Protein AF-A0A954LAF2-F1 (afdb_monomer_lite)

Sequence (87 aa):
WQDQIHGAHSGHPVYNARGIGICLIGNFEQQPPTQKQLNSLKLLVKVLAKRHQIPGHRILGHASIKATACPGTYFPLKEVRSFTDQP

Radius of gyration: 13.14 Å; chains: 1; bounding box: 29×26×38 Å

pLDDT: mean 91.36, std 11.46, range [46.94, 98.5]

Secondary structure (DSSP, 8-state):
--SPPPP-SSSSHHHHHH----PPPS-TTTSPPPHHHHHHHHHHHHHHHHHHT--GGG---GGGTSSS-TT-TT--HHHHHGGGS--

Structure (mmCIF, N/CA/C/O backbone):
data_AF-A0A954LAF2-F1
#
_entry.id   AF-A0A954LAF2-F1
#
loop_
_atom_site.group_PDB
_atom_site.id
_atom_site.type_symbol
_atom_site.label_atom_id
_atom_site.label_alt_id
_atom_site.label_comp_id
_atom_site.label_asym_id
_atom_site.label_entity_id
_atom_site.label_seq_id
_atom_site.pdb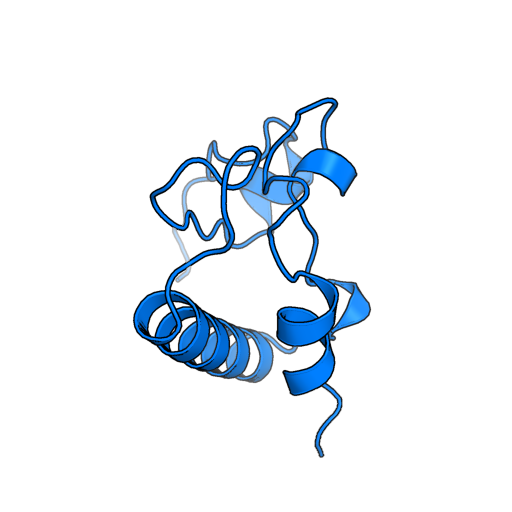x_PDB_ins_code
_atom_site.Cartn_x
_atom_site.Cartn_y
_atom_site.Cartn_z
_atom_site.occupancy
_atom_site.B_iso_or_equiv
_atom_site.auth_seq_id
_atom_site.auth_comp_id
_atom_site.auth_asym_id
_atom_site.auth_atom_id
_atom_site.pdbx_PDB_model_num
ATOM 1 N N . TRP A 1 1 ? -0.159 0.331 -20.585 1.00 55.16 1 TRP A N 1
ATOM 2 C CA . TRP A 1 1 ? 0.703 1.483 -20.282 1.00 55.16 1 TRP A CA 1
ATOM 3 C C . TRP A 1 1 ? 2.100 1.038 -20.670 1.00 55.16 1 TRP A C 1
ATOM 5 O O . TRP A 1 1 ? 2.615 0.158 -19.997 1.00 55.16 1 TRP A O 1
ATOM 15 N N . GLN A 1 2 ? 2.595 1.441 -21.844 1.00 58.88 2 GLN A N 1
ATOM 16 C CA . GLN A 1 2 ? 3.847 0.890 -22.392 1.00 58.88 2 GLN A CA 1
ATOM 17 C C . GLN A 1 2 ? 5.088 1.703 -21.980 1.00 58.88 2 GLN A C 1
ATOM 19 O O . GLN A 1 2 ? 6.161 1.125 -21.894 1.00 58.88 2 GLN A O 1
ATOM 24 N N . ASP A 1 3 ? 4.911 2.963 -21.563 1.00 74.19 3 ASP A N 1
ATOM 25 C CA . ASP A 1 3 ? 6.005 3.876 -21.179 1.00 74.19 3 ASP A CA 1
ATOM 26 C C . ASP A 1 3 ? 6.020 4.211 -19.676 1.00 74.19 3 ASP A C 1
ATOM 28 O O . ASP A 1 3 ? 6.294 5.337 -19.259 1.00 74.19 3 ASP A O 1
ATOM 32 N N . GLN A 1 4 ? 5.661 3.246 -18.825 1.00 71.25 4 GLN A N 1
ATOM 33 C CA . GLN A 1 4 ? 5.653 3.459 -17.378 1.00 71.25 4 GLN A CA 1
ATOM 34 C C . GLN A 1 4 ? 7.073 3.681 -16.840 1.00 71.25 4 GLN A C 1
ATOM 36 O O . GLN A 1 4 ? 7.896 2.768 -16.859 1.00 71.25 4 GLN A O 1
ATOM 41 N N . ILE A 1 5 ? 7.327 4.851 -16.253 1.00 81.75 5 ILE A N 1
ATOM 42 C CA . ILE A 1 5 ? 8.520 5.080 -15.428 1.00 81.75 5 ILE A CA 1
ATOM 43 C C . ILE A 1 5 ? 8.362 4.317 -14.102 1.00 81.75 5 ILE A C 1
ATOM 45 O O . ILE A 1 5 ? 7.259 4.210 -13.556 1.00 81.75 5 ILE A O 1
ATOM 49 N N . HIS A 1 6 ? 9.462 3.772 -13.575 1.00 88.88 6 HIS A N 1
ATOM 50 C CA . HIS A 1 6 ? 9.468 3.074 -12.288 1.00 88.88 6 HIS A CA 1
ATOM 51 C C . HIS A 1 6 ? 8.941 3.965 -11.152 1.00 88.88 6 HIS A C 1
ATOM 53 O O . HIS A 1 6 ? 9.286 5.142 -11.053 1.00 88.88 6 HIS A O 1
ATOM 59 N N . GLY A 1 7 ? 8.145 3.385 -10.253 1.00 91.94 7 GLY A N 1
ATOM 60 C CA . GLY A 1 7 ? 7.712 4.063 -9.035 1.00 91.94 7 GLY A CA 1
ATOM 61 C C . GLY A 1 7 ? 8.862 4.297 -8.046 1.00 91.94 7 GLY A C 1
ATOM 62 O O . GLY A 1 7 ? 9.967 3.787 -8.204 1.00 91.94 7 GLY A O 1
ATOM 63 N N . ALA A 1 8 ? 8.586 5.030 -6.966 1.00 94.06 8 ALA A N 1
ATOM 64 C CA . ALA A 1 8 ? 9.536 5.266 -5.868 1.00 94.06 8 ALA A CA 1
ATOM 65 C C . ALA A 1 8 ? 8.983 4.846 -4.489 1.00 94.06 8 ALA A C 1
ATOM 67 O O . ALA A 1 8 ? 9.512 5.227 -3.450 1.00 94.06 8 ALA A O 1
ATOM 68 N N . HIS A 1 9 ? 7.909 4.054 -4.463 1.00 93.12 9 HIS A N 1
ATOM 69 C CA . HIS A 1 9 ? 7.085 3.817 -3.272 1.00 93.12 9 HIS A CA 1
ATOM 70 C C . HIS A 1 9 ? 7.625 2.741 -2.320 1.00 93.12 9 HIS A C 1
ATOM 72 O O . HIS A 1 9 ? 7.335 2.775 -1.130 1.00 93.12 9 HIS A O 1
ATOM 78 N N . SER A 1 10 ? 8.382 1.761 -2.816 1.00 94.00 10 SER A N 1
ATOM 79 C CA . SER A 1 10 ? 8.792 0.605 -2.003 1.00 94.00 10 SER A CA 1
ATOM 80 C C . SER A 1 10 ? 10.200 0.735 -1.418 1.00 94.00 10 SER A C 1
ATOM 82 O O . SER A 1 10 ? 10.522 0.077 -0.431 1.00 94.00 10 SER A O 1
ATOM 84 N N . GLY A 1 11 ? 11.045 1.582 -2.013 1.00 92.25 11 GLY A N 1
ATOM 85 C CA . GLY A 1 11 ? 12.485 1.600 -1.739 1.00 92.25 11 GLY A CA 1
ATOM 86 C C . GLY A 1 11 ? 13.225 0.352 -2.238 1.00 92.25 11 GLY A C 1
ATOM 87 O O . GLY A 1 11 ? 14.382 0.166 -1.881 1.00 92.25 11 GLY A O 1
ATOM 88 N N . HIS A 1 12 ? 12.576 -0.491 -3.049 1.00 95.19 12 HIS A N 1
ATOM 89 C CA . HIS A 1 12 ? 13.152 -1.706 -3.613 1.00 95.19 12 HIS A CA 1
ATOM 90 C C . HIS A 1 12 ? 12.985 -1.710 -5.147 1.00 95.19 12 HIS A C 1
ATOM 92 O O . HIS A 1 12 ? 11.848 -1.671 -5.629 1.00 95.19 12 HIS A O 1
ATOM 98 N N . PRO A 1 13 ? 14.069 -1.819 -5.942 1.00 93.31 13 PRO A N 1
ATOM 99 C CA . PRO A 1 13 ? 14.017 -1.639 -7.398 1.00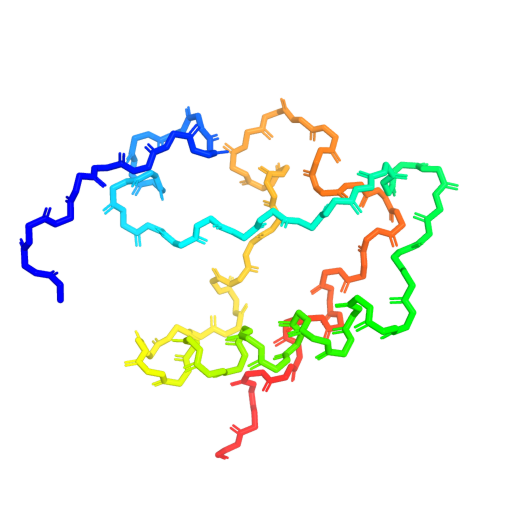 93.31 13 PRO A CA 1
ATOM 100 C C . PRO A 1 13 ? 12.977 -2.515 -8.108 1.00 93.31 13 PRO A C 1
ATOM 102 O O . PRO A 1 13 ? 12.188 -2.017 -8.904 1.00 93.31 13 PRO A O 1
ATOM 105 N N . VAL A 1 14 ? 12.906 -3.806 -7.763 1.00 93.75 14 VAL A N 1
ATOM 106 C CA . VAL A 1 14 ? 11.959 -4.748 -8.392 1.00 93.75 14 VAL A CA 1
ATOM 107 C C . VAL A 1 14 ? 10.495 -4.361 -8.150 1.00 93.75 14 VAL A C 1
ATOM 109 O O . VAL A 1 14 ? 9.697 -4.379 -9.083 1.00 93.75 14 VAL A O 1
ATOM 112 N N . TYR A 1 15 ? 10.131 -3.988 -6.920 1.00 94.50 15 TYR A N 1
ATOM 113 C CA . TYR A 1 15 ? 8.752 -3.625 -6.580 1.00 94.50 15 TYR A CA 1
ATOM 114 C C . TYR A 1 15 ? 8.373 -2.241 -7.106 1.00 94.50 15 TYR A C 1
ATOM 116 O O . TYR A 1 15 ? 7.214 -2.016 -7.428 1.00 94.50 15 TYR A O 1
ATOM 124 N N . ASN A 1 16 ? 9.341 -1.338 -7.246 1.00 94.19 16 ASN A N 1
ATOM 125 C CA . ASN A 1 16 ? 9.160 -0.056 -7.923 1.00 94.19 16 ASN A CA 1
ATOM 126 C C . ASN A 1 16 ? 8.955 -0.215 -9.440 1.00 94.19 16 ASN A C 1
ATOM 128 O O . ASN A 1 16 ? 8.171 0.519 -10.035 1.00 94.19 16 ASN A O 1
ATOM 132 N N . ALA A 1 17 ? 9.651 -1.167 -10.065 1.00 91.94 17 ALA A N 1
ATOM 133 C CA . ALA A 1 17 ? 9.566 -1.405 -11.502 1.00 91.94 17 ALA A CA 1
ATOM 134 C C . ALA A 1 17 ? 8.339 -2.230 -11.917 1.00 91.94 17 ALA A C 1
ATOM 136 O O . ALA A 1 17 ? 7.827 -2.060 -13.018 1.00 91.94 17 ALA A O 1
ATOM 137 N N . ARG A 1 18 ? 7.886 -3.155 -11.059 1.00 91.31 18 ARG A N 1
ATOM 138 C CA . ARG A 1 18 ? 6.860 -4.159 -11.407 1.00 91.31 18 ARG A CA 1
ATOM 139 C C . ARG A 1 18 ? 5.623 -4.143 -10.509 1.00 91.31 18 ARG A C 1
ATOM 141 O O . ARG A 1 18 ? 4.711 -4.935 -10.727 1.00 91.31 18 ARG A O 1
ATOM 148 N N . GLY A 1 19 ? 5.610 -3.320 -9.466 1.00 93.12 19 GLY A N 1
ATOM 149 C CA . GLY A 1 19 ? 4.515 -3.238 -8.504 1.00 93.12 19 GLY A CA 1
ATOM 150 C C . GLY A 1 19 ? 3.613 -2.032 -8.739 1.00 93.12 19 GLY A C 1
ATOM 151 O O . GLY A 1 19 ? 3.989 -1.060 -9.387 1.00 93.12 19 GLY A O 1
ATOM 152 N N . ILE A 1 20 ? 2.419 -2.095 -8.154 1.00 95.25 20 ILE A N 1
ATOM 153 C CA . ILE A 1 20 ? 1.523 -0.947 -8.030 1.00 95.25 20 ILE A CA 1
ATOM 154 C C . ILE A 1 20 ? 1.571 -0.492 -6.571 1.00 95.25 20 ILE A C 1
ATOM 156 O O . ILE A 1 20 ? 1.158 -1.227 -5.674 1.00 95.25 20 ILE A O 1
ATOM 160 N N . GLY A 1 21 ? 2.085 0.712 -6.327 1.00 95.94 21 GLY A N 1
ATOM 161 C CA . GLY A 1 21 ? 2.051 1.342 -5.009 1.00 95.94 21 GLY A CA 1
ATOM 162 C C . GLY A 1 21 ? 0.717 2.040 -4.764 1.00 95.94 21 GLY A C 1
ATOM 163 O O . GLY A 1 21 ? 0.382 2.985 -5.473 1.00 95.94 21 GLY A O 1
ATOM 164 N N . ILE A 1 22 ? -0.026 1.610 -3.742 1.00 97.31 22 ILE A N 1
ATOM 165 C CA . ILE A 1 22 ? -1.239 2.296 -3.278 1.00 97.31 22 ILE A CA 1
ATOM 166 C C . ILE A 1 22 ? -0.941 2.905 -1.910 1.00 97.31 22 ILE A C 1
ATOM 168 O O . ILE A 1 22 ? -0.672 2.181 -0.954 1.00 97.31 22 ILE A O 1
ATOM 172 N N . CYS A 1 23 ? -0.991 4.233 -1.818 1.00 96.94 23 CYS A N 1
ATOM 173 C CA . CYS A 1 23 ? -0.855 4.953 -0.556 1.00 96.94 23 CYS A CA 1
ATOM 174 C C . CYS A 1 23 ? -2.244 5.316 -0.027 1.00 96.94 23 CYS A C 1
ATOM 176 O O . CYS A 1 23 ? -3.012 5.995 -0.711 1.00 96.94 23 CYS A O 1
ATOM 178 N N . LEU A 1 24 ? -2.561 4.871 1.187 1.00 97.75 24 LEU A N 1
ATOM 179 C CA . LEU A 1 24 ? -3.763 5.290 1.894 1.00 97.75 24 LEU A CA 1
ATOM 180 C C . LEU A 1 24 ? -3.368 6.332 2.942 1.00 97.75 24 LEU A C 1
ATOM 182 O O . LEU A 1 24 ? -2.575 6.042 3.831 1.00 97.75 24 LEU A O 1
ATOM 186 N N . ILE A 1 25 ? -3.895 7.549 2.817 1.00 98.00 25 ILE A N 1
ATOM 187 C CA . ILE A 1 25 ? -3.490 8.673 3.668 1.00 98.00 25 ILE A CA 1
ATOM 188 C C . ILE A 1 25 ? -3.981 8.471 5.107 1.00 98.00 25 ILE A C 1
ATOM 190 O O . ILE A 1 25 ? -5.183 8.33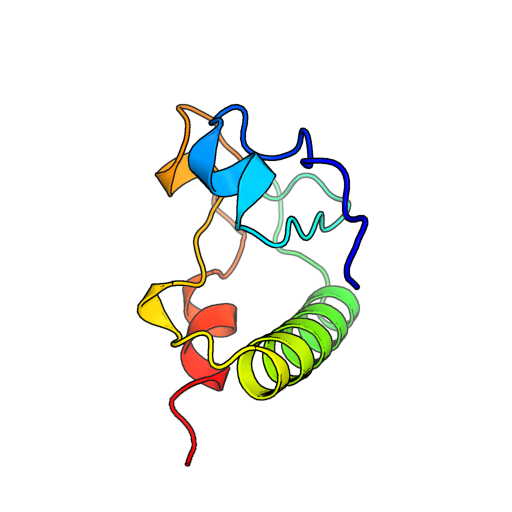7 5.350 1.00 98.00 25 ILE A O 1
ATOM 194 N N . GLY A 1 26 ? -3.043 8.479 6.052 1.00 97.62 26 GLY A N 1
ATOM 195 C CA . GLY A 1 26 ? -3.288 8.339 7.485 1.00 97.62 26 GLY A CA 1
ATOM 196 C C . GLY A 1 26 ? -2.070 7.769 8.215 1.00 97.62 26 GLY A C 1
ATOM 197 O O . GLY A 1 26 ? -1.116 7.320 7.583 1.00 97.62 26 GLY A O 1
ATOM 198 N N . ASN A 1 27 ? -2.111 7.786 9.549 1.00 98.19 27 ASN A N 1
ATOM 199 C CA . ASN A 1 27 ? -1.149 7.074 10.387 1.00 98.19 27 ASN A CA 1
ATOM 200 C C . ASN A 1 27 ? -1.826 5.866 11.043 1.00 98.19 27 ASN A C 1
ATOM 202 O O . ASN A 1 27 ? -2.459 5.993 12.093 1.00 98.19 27 ASN A O 1
ATOM 206 N N . PHE A 1 28 ? -1.679 4.692 10.428 1.00 98.50 28 PHE A N 1
ATOM 207 C CA . PHE A 1 28 ? -2.314 3.472 10.926 1.00 98.50 28 PHE A CA 1
ATOM 208 C C . PHE A 1 28 ? -1.478 2.709 11.960 1.00 98.50 28 PHE A C 1
ATOM 210 O O . PHE A 1 28 ? -1.809 1.582 12.314 1.00 98.50 28 PHE A O 1
ATOM 217 N N . GLU A 1 29 ? -0.419 3.326 12.490 1.00 98.31 29 GLU A N 1
ATOM 218 C CA . GLU A 1 29 ? 0.181 2.899 13.761 1.00 98.31 29 GLU A CA 1
ATOM 219 C C . GLU A 1 29 ? -0.660 3.343 14.965 1.00 98.31 29 GLU A C 1
ATOM 221 O O . GLU A 1 29 ? -0.509 2.787 16.045 1.00 98.31 29 GLU A O 1
ATOM 226 N N . GLN A 1 30 ? -1.553 4.326 14.796 1.00 98.12 30 GLN A N 1
ATOM 227 C CA . GLN A 1 30 ? -2.345 4.893 15.897 1.00 98.12 30 GLN A CA 1
ATOM 228 C C . GLN A 1 30 ? -3.824 4.496 15.851 1.00 98.12 30 GLN A C 1
ATOM 230 O O . GLN A 1 30 ? -4.462 4.392 16.893 1.00 98.12 30 GLN A O 1
ATOM 235 N N . GLN A 1 31 ? -4.384 4.296 14.655 1.00 97.88 31 GLN A N 1
ATOM 236 C CA . GLN A 1 31 ? -5.809 4.012 14.467 1.00 97.88 31 GLN 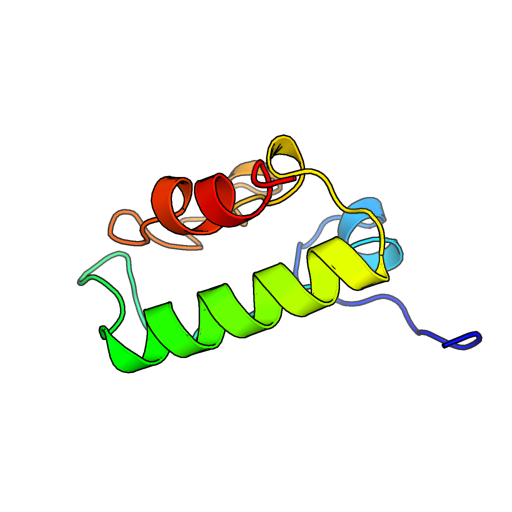A CA 1
ATOM 237 C C . GLN A 1 31 ? -6.062 3.264 13.152 1.00 97.88 31 GLN A C 1
ATOM 239 O O . GLN A 1 31 ? -5.279 3.412 12.215 1.00 97.88 31 GLN A O 1
ATOM 244 N N . PRO A 1 32 ? -7.149 2.487 13.020 1.00 98.19 32 PRO A N 1
ATOM 245 C CA . PRO A 1 32 ? -7.490 1.861 11.747 1.00 98.19 32 PRO A CA 1
ATOM 246 C C . PRO A 1 32 ? -7.920 2.903 10.695 1.00 98.19 32 PRO A C 1
ATOM 248 O O . PRO A 1 32 ? -8.356 4.005 11.048 1.00 98.19 32 PRO A O 1
ATOM 251 N N . PRO A 1 33 ? -7.854 2.576 9.390 1.00 98.12 33 PRO A N 1
ATOM 252 C CA . PRO A 1 33 ? -8.445 3.424 8.362 1.00 98.12 33 PRO A CA 1
ATOM 253 C C . PRO A 1 33 ? -9.967 3.516 8.519 1.00 98.12 33 PRO A C 1
ATOM 255 O O . PRO A 1 33 ? -10.616 2.598 9.019 1.00 98.12 33 PRO A O 1
ATOM 258 N N . THR A 1 34 ? -10.564 4.606 8.035 1.00 98.25 34 THR A N 1
ATOM 259 C CA . THR A 1 34 ? -12.029 4.744 8.054 1.00 98.25 34 THR A CA 1
ATOM 260 C C . THR A 1 34 ? -12.696 3.680 7.178 1.00 98.25 34 THR A C 1
ATOM 262 O O . THR A 1 34 ? -12.140 3.242 6.168 1.00 98.25 34 THR A O 1
ATOM 265 N N . GLN A 1 35 ? -13.948 3.326 7.483 1.00 97.38 35 GLN A N 1
ATOM 266 C CA . GLN A 1 35 ? -14.688 2.356 6.667 1.00 97.38 35 GLN A CA 1
ATOM 267 C C . GLN A 1 35 ? -14.805 2.790 5.196 1.00 97.38 35 GLN A C 1
ATOM 269 O O . GLN A 1 35 ? -14.706 1.965 4.289 1.00 97.38 35 GLN A O 1
ATOM 274 N N . LYS A 1 36 ? -14.966 4.096 4.940 1.00 98.19 36 LYS A N 1
ATOM 275 C CA . LYS A 1 36 ? -15.009 4.650 3.578 1.00 98.19 36 LYS A CA 1
ATOM 276 C C . LYS A 1 36 ? -13.681 4.439 2.845 1.00 98.19 36 LYS A C 1
ATOM 278 O O . LYS A 1 36 ? -13.689 3.999 1.699 1.00 98.19 36 LYS A O 1
ATOM 283 N N . GLN A 1 37 ? -12.552 4.691 3.511 1.00 98.12 37 GLN A N 1
ATOM 284 C CA . GLN A 1 37 ? -11.219 4.422 2.965 1.00 98.12 37 GLN A CA 1
ATOM 285 C C . GLN A 1 37 ? -11.018 2.935 2.655 1.00 98.12 37 GLN A C 1
ATOM 287 O O . GLN A 1 37 ? -10.567 2.604 1.560 1.00 98.12 37 GLN A O 1
ATOM 292 N N . LEU A 1 38 ? -11.392 2.044 3.580 1.00 96.88 38 LEU A N 1
ATOM 293 C CA . LEU A 1 38 ? -11.282 0.597 3.378 1.00 96.88 38 LEU A CA 1
ATOM 294 C C . LEU A 1 38 ? -12.134 0.112 2.205 1.00 96.88 38 LEU A C 1
ATOM 296 O O . LEU A 1 38 ? -11.650 -0.660 1.381 1.00 96.88 38 LEU A O 1
ATOM 300 N N . ASN A 1 39 ? -13.374 0.586 2.084 1.00 95.94 39 ASN A N 1
ATOM 301 C CA . ASN A 1 39 ? -14.260 0.196 0.988 1.00 95.94 39 ASN A CA 1
ATOM 302 C C . ASN A 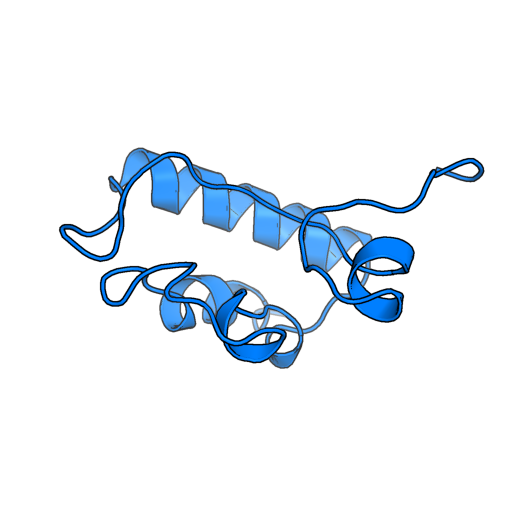1 39 ? -13.702 0.636 -0.375 1.00 95.94 39 ASN A C 1
ATOM 304 O O . ASN A 1 39 ? -13.637 -0.175 -1.302 1.00 95.94 39 ASN A O 1
ATOM 308 N N . SER A 1 40 ? -13.233 1.884 -0.484 1.00 97.38 40 SER A N 1
ATOM 309 C CA . SER A 1 40 ? -12.596 2.392 -1.705 1.00 97.38 40 SER A CA 1
ATOM 310 C C . SER A 1 40 ? -11.314 1.631 -2.043 1.00 97.38 40 SER A C 1
ATOM 312 O O . SER A 1 40 ? -11.098 1.266 -3.199 1.00 97.38 40 SER A O 1
ATOM 314 N N . LEU A 1 41 ? -10.484 1.340 -1.036 1.00 97.06 41 LEU A N 1
ATOM 315 C CA . LEU A 1 41 ? -9.256 0.573 -1.215 1.00 97.06 41 LEU A CA 1
ATOM 316 C C . LEU A 1 41 ? -9.549 -0.837 -1.735 1.00 97.06 41 LEU A C 1
ATOM 318 O O . LEU A 1 41 ? -8.937 -1.260 -2.711 1.00 97.06 41 LEU A O 1
ATOM 322 N N . LYS A 1 42 ? -10.494 -1.559 -1.123 1.00 95.44 42 LYS A N 1
ATOM 323 C CA . LYS A 1 42 ? -10.867 -2.915 -1.551 1.00 95.44 42 LYS A CA 1
ATOM 324 C C . LYS A 1 42 ? -11.377 -2.943 -2.986 1.00 95.44 42 LYS A C 1
ATOM 326 O O . LYS A 1 42 ? -10.989 -3.825 -3.747 1.00 95.44 42 LYS A O 1
ATOM 331 N N . LEU A 1 43 ? -12.214 -1.975 -3.370 1.00 95.50 43 LEU A N 1
ATOM 332 C CA . LEU A 1 43 ? -12.706 -1.867 -4.742 1.00 95.50 43 LEU A CA 1
ATOM 333 C C . LEU A 1 43 ? -11.551 -1.649 -5.728 1.00 95.50 43 LEU A C 1
ATOM 335 O O . LEU A 1 43 ? -11.461 -2.362 -6.728 1.00 95.50 43 LEU A O 1
ATOM 339 N N . LEU A 1 44 ? -10.643 -0.716 -5.424 1.00 96.62 44 LEU A N 1
ATOM 340 C CA . LEU A 1 44 ? -9.473 -0.444 -6.258 1.00 96.62 44 LEU A CA 1
ATOM 341 C C . LEU A 1 44 ? -8.577 -1.682 -6.390 1.00 96.62 44 LEU A C 1
ATOM 343 O O . LEU A 1 44 ? -8.238 -2.080 -7.503 1.00 96.62 44 LEU A O 1
ATOM 347 N N . VAL A 1 45 ? -8.237 -2.318 -5.267 1.00 95.88 45 VAL A N 1
ATOM 348 C CA . VAL A 1 45 ? -7.414 -3.534 -5.236 1.00 95.88 45 VAL A CA 1
ATOM 349 C C . VAL A 1 45 ? -8.066 -4.645 -6.053 1.00 95.88 45 VAL A C 1
ATOM 351 O O . VAL A 1 45 ? -7.386 -5.243 -6.880 1.00 95.88 45 VAL A O 1
ATOM 354 N N . LYS A 1 46 ? -9.378 -4.873 -5.910 1.00 93.94 46 LYS A N 1
ATOM 355 C CA . LYS A 1 46 ? -10.119 -5.873 -6.696 1.00 93.94 46 LYS A CA 1
ATOM 356 C C . LYS A 1 46 ? -10.024 -5.605 -8.200 1.00 93.94 46 LYS A C 1
ATOM 358 O O . LYS A 1 46 ? -9.743 -6.521 -8.970 1.00 93.94 46 LYS A O 1
ATOM 363 N N . VAL A 1 47 ? -10.246 -4.360 -8.625 1.00 94.75 47 VAL A N 1
ATOM 364 C CA . VAL A 1 47 ? -10.194 -3.977 -10.046 1.00 94.75 47 VAL A CA 1
ATOM 365 C C . VAL A 1 47 ? -8.791 -4.178 -10.618 1.00 94.75 47 VAL A C 1
ATOM 367 O O . VAL A 1 47 ? -8.648 -4.774 -11.687 1.00 94.75 47 VAL A O 1
ATOM 370 N N . LEU A 1 48 ? -7.752 -3.725 -9.912 1.00 94.81 48 LEU A N 1
ATOM 371 C CA . LEU A 1 48 ? -6.367 -3.847 -10.370 1.00 94.81 48 LEU A CA 1
ATOM 372 C C . LEU A 1 48 ? -5.881 -5.297 -10.352 1.00 94.81 48 LEU A C 1
ATOM 374 O O . LEU A 1 48 ? -5.258 -5.735 -11.318 1.00 94.81 48 LEU A O 1
ATOM 378 N N . ALA A 1 49 ? -6.210 -6.053 -9.304 1.00 93.81 49 ALA A N 1
ATOM 379 C CA . ALA A 1 49 ? -5.865 -7.464 -9.198 1.00 93.81 49 ALA A CA 1
ATOM 380 C C . ALA A 1 49 ? -6.482 -8.273 -10.339 1.00 93.81 49 ALA A C 1
ATOM 382 O O . ALA A 1 49 ? -5.765 -9.010 -11.010 1.00 93.81 49 ALA A O 1
ATOM 383 N N . LYS A 1 50 ? -7.771 -8.062 -10.640 1.00 93.38 50 LYS A N 1
ATOM 384 C CA . LYS A 1 50 ? -8.435 -8.702 -11.784 1.00 93.38 50 LYS A CA 1
ATOM 385 C C . LYS A 1 50 ? -7.802 -8.291 -13.114 1.00 93.38 50 LYS A C 1
ATOM 387 O O . LYS A 1 50 ? -7.515 -9.146 -13.946 1.00 93.38 50 LYS A O 1
ATOM 392 N N . ARG A 1 51 ? -7.558 -6.992 -13.321 1.00 94.06 51 ARG A N 1
ATOM 393 C CA . ARG A 1 51 ? -6.997 -6.463 -14.576 1.00 94.06 51 ARG A CA 1
ATOM 394 C C . ARG A 1 51 ? -5.591 -6.991 -14.869 1.00 94.06 51 ARG A C 1
ATOM 396 O O . ARG A 1 51 ? -5.262 -7.210 -16.030 1.00 94.06 51 ARG A O 1
ATOM 403 N N . HIS A 1 52 ? -4.776 -7.159 -13.832 1.00 93.25 52 HIS A N 1
ATOM 404 C CA . HIS A 1 52 ? -3.365 -7.530 -13.947 1.00 93.25 52 HIS A CA 1
ATOM 405 C C . HIS A 1 52 ? -3.065 -8.958 -13.476 1.00 93.25 52 HIS A C 1
ATOM 407 O O . HIS A 1 52 ? -1.896 -9.321 -13.388 1.00 93.25 52 HIS A O 1
ATOM 413 N N . GLN A 1 53 ? -4.100 -9.756 -13.186 1.00 93.19 53 GLN A N 1
ATOM 414 C CA . GLN A 1 53 ? -3.991 -11.152 -12.741 1.00 93.19 53 GLN A CA 1
ATOM 415 C C . GLN A 1 53 ? -3.071 -11.305 -11.515 1.00 93.19 53 GLN A C 1
ATOM 417 O O . GLN A 1 53 ? -2.215 -12.186 -11.451 1.00 93.19 53 GLN A O 1
ATOM 422 N N . ILE A 1 54 ? -3.223 -10.407 -10.538 1.00 92.75 54 ILE A N 1
ATOM 423 C CA . ILE A 1 54 ? -2.419 -10.402 -9.311 1.00 92.75 54 ILE A CA 1
ATOM 424 C C . ILE A 1 54 ? -3.138 -11.262 -8.261 1.00 92.75 54 ILE A C 1
ATOM 426 O O . ILE A 1 54 ? -4.213 -10.866 -7.810 1.00 92.75 54 ILE A O 1
ATOM 430 N N . PRO A 1 55 ? -2.571 -12.405 -7.834 1.00 91.38 55 PRO A N 1
ATOM 431 C CA . PRO A 1 55 ? -3.181 -13.243 -6.806 1.00 91.38 55 PRO A CA 1
ATOM 432 C C . PRO A 1 55 ? -3.055 -12.607 -5.414 1.00 91.38 55 PRO A C 1
ATOM 434 O O . PRO A 1 55 ? -2.120 -11.843 -5.149 1.00 91.38 55 PRO A O 1
ATOM 437 N N . GLY A 1 56 ? -3.943 -12.972 -4.486 1.00 90.44 56 GLY A N 1
ATOM 438 C CA . GLY A 1 56 ? -4.033 -12.339 -3.164 1.00 90.44 56 GLY A CA 1
ATOM 439 C C . GLY A 1 56 ? -2.765 -12.385 -2.325 1.00 90.44 56 GLY A C 1
ATOM 440 O O . GLY A 1 56 ? -2.416 -11.406 -1.663 1.00 90.44 56 GLY A O 1
ATOM 441 N N . HIS A 1 57 ? -1.999 -13.473 -2.418 1.00 91.88 57 HIS A N 1
ATOM 442 C CA . HIS A 1 57 ? -0.718 -13.604 -1.719 1.00 91.88 57 HIS A CA 1
ATOM 443 C C . HIS A 1 57 ? 0.350 -12.601 -2.203 1.00 91.88 57 HIS A C 1
ATOM 445 O O . HIS A 1 57 ? 1.331 -12.372 -1.496 1.00 91.88 57 HIS A O 1
ATOM 451 N N . ARG A 1 58 ? 0.165 -11.970 -3.375 1.00 94.56 58 ARG A N 1
ATOM 452 C CA . ARG A 1 58 ? 1.034 -10.900 -3.900 1.00 94.56 58 ARG A CA 1
ATOM 453 C C . ARG A 1 58 ? 0.568 -9.489 -3.537 1.00 94.56 58 ARG A C 1
ATOM 455 O O . ARG A 1 58 ? 1.239 -8.527 -3.905 1.00 94.56 58 ARG A O 1
ATOM 462 N N . ILE A 1 59 ? -0.521 -9.343 -2.783 1.00 95.69 59 ILE A N 1
ATOM 463 C CA . ILE A 1 59 ? -0.889 -8.075 -2.145 1.00 95.69 59 ILE A CA 1
ATOM 464 C C . ILE A 1 59 ? -0.075 -7.965 -0.856 1.00 95.69 59 ILE A C 1
ATOM 466 O O . ILE A 1 59 ? -0.302 -8.694 0.109 1.00 95.69 59 ILE A O 1
ATOM 470 N N . LEU A 1 60 ? 0.914 -7.079 -0.829 1.00 96.44 60 LEU A N 1
ATOM 471 C CA . LEU A 1 60 ? 1.881 -6.973 0.265 1.00 96.44 60 LEU A CA 1
ATOM 472 C C . LEU A 1 60 ? 1.712 -5.657 1.029 1.00 96.44 60 LEU A C 1
ATOM 474 O O . LEU A 1 60 ? 1.383 -4.631 0.441 1.00 96.44 60 LEU A O 1
ATOM 478 N N . GLY A 1 61 ? 1.979 -5.688 2.335 1.00 97.06 61 GLY A N 1
ATOM 479 C CA . GLY A 1 61 ? 2.237 -4.470 3.103 1.00 97.06 61 GLY A CA 1
ATOM 480 C C . GLY A 1 61 ? 3.670 -3.995 2.859 1.00 97.06 61 GLY A C 1
ATOM 481 O O . GLY A 1 61 ? 4.547 -4.807 2.559 1.00 97.06 61 GLY A O 1
ATOM 482 N N . HIS A 1 62 ? 3.936 -2.695 3.002 1.00 97.44 62 HIS A N 1
ATOM 483 C CA . HIS A 1 62 ? 5.272 -2.138 2.744 1.00 97.44 62 HIS A CA 1
ATOM 484 C C . HIS A 1 62 ? 6.350 -2.739 3.666 1.00 97.44 62 HIS A C 1
ATOM 486 O O . HIS A 1 62 ? 7.447 -3.043 3.196 1.00 97.44 62 HIS A O 1
ATOM 492 N N . ALA A 1 63 ? 6.004 -3.038 4.920 1.00 96.81 63 ALA A N 1
ATOM 493 C CA . ALA A 1 63 ? 6.853 -3.724 5.896 1.00 96.81 63 ALA A CA 1
ATOM 494 C C . ALA A 1 63 ? 7.333 -5.115 5.440 1.00 96.81 63 ALA A C 1
ATOM 496 O O . ALA A 1 63 ? 8.350 -5.605 5.916 1.00 96.81 63 ALA A O 1
ATOM 497 N N . SER A 1 64 ? 6.636 -5.763 4.497 1.00 96.06 64 SER A N 1
ATOM 498 C CA . SER A 1 64 ? 7.081 -7.039 3.913 1.00 96.06 64 SER A CA 1
ATOM 499 C C . SER A 1 64 ? 8.201 -6.874 2.876 1.00 96.06 64 SER A C 1
ATOM 501 O O . SER A 1 64 ? 8.759 -7.870 2.428 1.00 96.06 64 SER A O 1
ATOM 503 N N . ILE A 1 65 ? 8.502 -5.641 2.457 1.00 95.25 65 ILE A N 1
ATOM 504 C CA . ILE A 1 65 ? 9.490 -5.320 1.412 1.00 95.25 65 ILE A CA 1
ATOM 505 C C . ILE A 1 65 ? 10.684 -4.555 1.994 1.00 95.25 65 ILE A C 1
ATOM 507 O O . ILE A 1 65 ? 11.813 -4.722 1.536 1.00 95.25 65 ILE A O 1
ATOM 511 N N . LYS A 1 66 ? 10.440 -3.692 2.983 1.00 93.88 66 LYS A N 1
ATOM 512 C CA . LYS A 1 66 ? 11.437 -2.812 3.598 1.00 93.88 66 LYS A CA 1
ATOM 513 C C . LYS A 1 66 ? 11.229 -2.781 5.109 1.00 93.88 66 LYS A C 1
ATOM 515 O O . LYS A 1 66 ? 10.099 -2.875 5.570 1.00 93.88 66 LYS A O 1
ATOM 520 N N . ALA A 1 67 ? 12.299 -2.563 5.873 1.00 96.12 67 ALA A N 1
ATOM 521 C CA . ALA A 1 67 ? 12.193 -2.233 7.292 1.00 96.12 67 ALA A CA 1
ATOM 522 C C . ALA A 1 67 ? 11.489 -0.870 7.467 1.00 96.12 67 ALA A C 1
ATOM 524 O O . ALA A 1 67 ? 12.091 0.190 7.284 1.00 96.12 67 ALA A O 1
ATOM 525 N N . THR A 1 68 ? 10.185 -0.901 7.735 1.00 96.75 68 THR A N 1
ATOM 526 C CA . THR A 1 68 ? 9.328 0.271 7.953 1.00 96.75 68 THR A CA 1
ATOM 527 C C . THR A 1 68 ? 8.090 -0.128 8.755 1.00 96.75 68 THR A C 1
ATOM 529 O O . THR A 1 68 ? 7.669 -1.280 8.700 1.00 96.75 68 THR A O 1
ATOM 532 N N . ALA A 1 69 ? 7.488 0.830 9.462 1.00 96.94 69 ALA A N 1
ATOM 533 C CA . ALA A 1 69 ? 6.201 0.653 10.134 1.00 96.94 69 ALA A CA 1
ATOM 534 C C . ALA A 1 69 ? 5.009 0.611 9.153 1.00 96.94 69 ALA A C 1
ATOM 536 O O . ALA A 1 69 ? 3.949 0.088 9.475 1.00 96.94 69 ALA A O 1
ATOM 537 N N . CYS A 1 70 ? 5.161 1.143 7.935 1.00 97.06 70 CYS A N 1
ATOM 538 C CA . CYS A 1 70 ? 4.103 1.158 6.920 1.00 97.06 70 CYS A CA 1
ATOM 539 C C . CYS A 1 70 ? 3.675 -0.279 6.536 1.00 97.06 70 CYS A C 1
ATOM 541 O O . CYS A 1 70 ? 4.539 -1.112 6.269 1.00 97.06 70 CYS A O 1
ATOM 543 N N . PRO A 1 71 ? 2.371 -0.610 6.435 1.00 97.62 71 PRO A N 1
ATOM 544 C CA . PRO A 1 71 ? 1.222 0.296 6.393 1.00 97.62 71 PRO A CA 1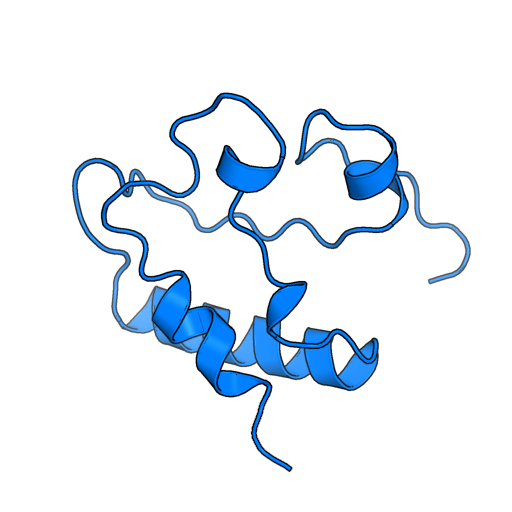
ATOM 545 C C . PRO A 1 71 ? 0.616 0.633 7.758 1.00 97.62 71 PRO A C 1
ATOM 547 O O . PRO A 1 71 ? -0.400 1.309 7.788 1.00 97.62 71 PRO A O 1
ATOM 550 N N . GLY A 1 72 ? 1.214 0.195 8.859 1.00 98.06 72 GLY A N 1
ATOM 551 C CA . GLY A 1 72 ? 0.716 0.407 10.208 1.00 98.06 72 GLY A CA 1
ATOM 552 C C . GLY A 1 72 ? 0.071 -0.843 10.811 1.00 98.06 72 GLY A C 1
ATOM 553 O O . GLY A 1 72 ? -0.529 -1.661 10.114 1.00 98.06 72 GLY A O 1
ATOM 554 N N . THR A 1 73 ? 0.178 -0.979 12.123 1.00 97.50 73 THR A N 1
ATOM 555 C CA . THR A 1 73 ? -0.251 -2.124 12.931 1.00 97.50 73 THR A CA 1
ATOM 556 C C . THR A 1 73 ? -1.771 -2.282 12.930 1.00 97.50 73 THR A C 1
ATOM 558 O O . THR A 1 73 ? -2.274 -3.404 12.936 1.00 97.50 73 THR A O 1
ATOM 561 N N . TYR A 1 74 ? -2.514 -1.175 12.840 1.00 98.00 74 TYR A N 1
ATOM 562 C CA . TYR A 1 74 ? -3.975 -1.173 12.727 1.00 98.00 74 TYR A CA 1
ATOM 563 C C . TYR A 1 74 ? -4.471 -1.279 11.278 1.00 98.00 74 TYR A C 1
ATOM 565 O O . TYR A 1 74 ? -5.679 -1.240 11.036 1.00 98.00 74 TYR A O 1
ATOM 573 N N . PHE A 1 75 ? -3.578 -1.410 10.292 1.00 98.19 75 PHE A N 1
ATOM 574 C CA . PHE A 1 75 ? -3.984 -1.592 8.904 1.00 98.19 75 PHE A CA 1
ATOM 575 C C . PHE A 1 75 ? -4.431 -3.045 8.646 1.00 98.19 75 PHE A C 1
ATOM 577 O O . PHE A 1 75 ? -3.636 -3.980 8.798 1.00 98.19 75 PHE A O 1
ATOM 584 N N . PRO A 1 76 ? -5.671 -3.283 8.181 1.00 96.50 76 PRO A N 1
ATOM 585 C CA . PRO A 1 76 ? -6.226 -4.630 8.073 1.00 96.50 76 PRO A CA 1
ATOM 586 C C . PRO A 1 76 ? -5.799 -5.336 6.771 1.00 96.50 76 PRO A C 1
ATOM 588 O O . PRO A 1 76 ? -6.617 -5.674 5.916 1.00 96.50 76 PRO A O 1
ATOM 591 N N . LEU A 1 77 ? -4.499 -5.608 6.599 1.00 95.69 77 LEU A N 1
ATOM 592 C CA . LEU A 1 77 ? -3.955 -6.191 5.359 1.00 95.69 77 LEU A CA 1
ATOM 593 C C . LEU A 1 77 ? -4.604 -7.536 4.988 1.00 95.69 77 LEU A C 1
ATOM 595 O O . LEU A 1 77 ? -4.831 -7.810 3.811 1.00 95.69 77 LEU A O 1
ATOM 599 N N . LYS A 1 78 ? -4.924 -8.373 5.982 1.00 92.75 78 LYS A N 1
ATOM 600 C CA . LYS A 1 78 ? -5.601 -9.663 5.759 1.00 92.75 78 LYS A CA 1
ATOM 601 C C . LYS A 1 78 ? -6.981 -9.483 5.117 1.00 92.75 78 LYS A C 1
ATOM 603 O O . LYS A 1 78 ? -7.325 -10.229 4.208 1.00 92.75 78 LYS A O 1
ATOM 608 N N . GLU A 1 79 ? -7.728 -8.471 5.549 1.00 92.12 79 GLU A N 1
ATOM 609 C CA . GLU A 1 79 ? -9.059 -8.145 5.025 1.00 92.12 79 GLU A CA 1
ATOM 610 C C . GLU A 1 79 ? -8.997 -7.611 3.589 1.00 92.12 79 GLU A C 1
ATOM 612 O O . GLU A 1 79 ? -9.897 -7.848 2.789 1.00 92.12 79 GLU A O 1
ATOM 617 N N . VAL A 1 80 ? -7.923 -6.899 3.239 1.00 92.00 80 VAL A N 1
ATOM 618 C CA . VAL A 1 80 ? -7.694 -6.430 1.864 1.00 92.00 80 VAL A CA 1
ATOM 619 C C . VAL A 1 80 ? -7.311 -7.595 0.939 1.00 92.00 80 VAL A C 1
ATOM 621 O O . VAL A 1 80 ? -7.725 -7.614 -0.219 1.00 92.00 80 VAL A O 1
ATOM 624 N N . ARG A 1 81 ? -6.558 -8.585 1.440 1.00 89.69 81 ARG A N 1
ATOM 625 C CA . ARG A 1 81 ? -6.117 -9.772 0.677 1.00 89.69 81 ARG A CA 1
ATOM 626 C C . ARG A 1 81 ? -7.257 -10.721 0.311 1.00 89.69 81 ARG A C 1
ATOM 628 O O . ARG A 1 81 ? -7.323 -11.171 -0.832 1.00 89.69 81 ARG A O 1
ATOM 635 N N . SER A 1 82 ? -8.147 -11.005 1.262 1.00 81.12 82 SER A N 1
ATOM 636 C CA . SER A 1 82 ? -9.185 -12.041 1.135 1.00 81.12 82 SER A CA 1
ATOM 637 C C . SER A 1 82 ? -10.202 -11.800 0.010 1.00 81.12 82 SER A C 1
ATOM 639 O O . SER A 1 82 ? -10.945 -12.704 -0.352 1.00 81.12 82 SER A O 1
ATOM 641 N N . PHE A 1 83 ? -10.230 -10.604 -0.584 1.00 65.50 83 PHE A N 1
ATOM 642 C CA . PHE A 1 83 ? -11.149 -10.251 -1.671 1.00 65.50 83 PHE A CA 1
ATOM 643 C C . PHE A 1 83 ? -10.745 -10.761 -3.062 1.00 65.50 83 PHE A C 1
ATOM 645 O O . PHE A 1 83 ? -11.522 -10.609 -4.004 1.00 65.50 83 PHE A O 1
ATOM 652 N N . THR A 1 84 ? -9.544 -11.322 -3.210 1.00 62.00 84 THR A N 1
ATOM 653 C CA . THR A 1 84 ? -9.004 -11.753 -4.517 1.00 62.00 84 THR A CA 1
ATOM 654 C C . THR A 1 84 ? -9.062 -13.257 -4.767 1.00 62.00 84 THR A C 1
ATOM 656 O O . THR A 1 84 ? -8.805 -13.676 -5.889 1.00 62.00 84 THR A O 1
ATOM 659 N N . ASP A 1 85 ? -9.463 -14.045 -3.768 1.00 57.78 85 ASP A N 1
ATOM 660 C CA . ASP A 1 85 ? -9.628 -15.502 -3.878 1.00 57.78 85 ASP A CA 1
ATOM 661 C C . ASP A 1 85 ? -11.066 -15.905 -4.269 1.00 57.78 85 ASP A C 1
ATOM 663 O O . ASP A 1 85 ? -11.441 -17.073 -4.176 1.00 57.78 85 ASP A O 1
ATOM 667 N N . GLN A 1 86 ? -11.901 -14.941 -4.674 1.00 46.94 86 GLN A N 1
ATOM 668 C CA . GLN A 1 86 ? -13.243 -15.227 -5.179 1.00 46.94 86 GLN A CA 1
ATOM 669 C C . GLN A 1 86 ? -13.192 -15.503 -6.691 1.00 46.94 86 GLN A C 1
ATOM 671 O O . GLN A 1 86 ? -12.512 -14.749 -7.393 1.00 46.94 86 GLN A O 1
ATOM 676 N N . PRO A 1 87 ? -13.876 -16.562 -7.168 1.00 47.75 87 PRO A N 1
ATOM 677 C CA . PRO A 1 87 ? -13.844 -16.994 -8.566 1.00 47.75 87 PRO A CA 1
ATOM 678 C C . PRO A 1 87 ? -14.299 -15.915 -9.561 1.00 47.75 87 PRO A C 1
ATOM 680 O O . PRO A 1 87 ? -15.122 -15.042 -9.192 1.00 47.75 87 PRO A O 1
#

Foldseek 3Di:
DVPDDFADQQVDRVCSRPHDDDDQDDAQQVPEDDPVSVVVLLVVLQVVCVVVVPALVNQDFSVVRDVDCPPHPNYPSVVSSVSRPDD